Protein AF-A0A1V3XJ03-F1 (afdb_monomer_lite)

InterPro domains:
  IPR017896 4Fe-4S ferredoxin-type, iron-sulphur binding domain [PF12797] (5-24)
  IPR017896 4Fe-4S ferredoxin-type, iron-sulphur binding domain [PS51379] (4-32)

Sequence (70 aa):
MAQLAMVMNLDKCIGCHTCSVTCKQAWTNRGGMEYAWFNNVETRPGQGYPRQYQDQDRWRGGWTLNKRAG

Structure (mmCIF, N/CA/C/O backbone):
data_AF-A0A1V3XJ03-F1
#
_entry.id   AF-A0A1V3XJ03-F1
#
loop_
_atom_site.group_PDB
_atom_site.id
_atom_site.type_symbol
_atom_site.label_atom_id
_atom_site.label_alt_id
_atom_site.label_comp_id
_atom_site.label_asym_id
_atom_site.label_entity_id
_atom_site.label_seq_id
_atom_site.pdbx_PDB_ins_code
_atom_site.Cartn_x
_atom_site.Cartn_y
_atom_site.Cartn_z
_atom_site.occupancy
_atom_site.B_iso_or_equiv
_atom_site.auth_seq_id
_atom_site.auth_comp_id
_atom_site.auth_asym_id
_atom_site.auth_atom_id
_atom_site.pdbx_PDB_model_num
ATOM 1 N N . MET A 1 1 ? -21.940 17.822 -7.325 1.00 78.31 1 MET A N 1
ATOM 2 C CA . MET A 1 1 ? -20.554 17.329 -7.152 1.00 78.31 1 MET A CA 1
ATOM 3 C C . MET A 1 1 ? -20.625 15.852 -6.799 1.00 78.31 1 MET A C 1
ATOM 5 O O . MET A 1 1 ? -21.544 15.489 -6.077 1.00 78.31 1 MET A O 1
ATOM 9 N N . ALA A 1 2 ? -19.721 15.020 -7.315 1.00 92.50 2 ALA A N 1
ATOM 10 C CA . ALA A 1 2 ? -19.658 13.591 -7.001 1.00 92.50 2 ALA A CA 1
ATOM 11 C C . ALA A 1 2 ? -18.206 13.183 -6.713 1.00 92.50 2 ALA A C 1
ATOM 13 O O . ALA A 1 2 ? -17.288 13.744 -7.309 1.00 92.50 2 ALA A O 1
ATOM 14 N N . GLN A 1 3 ? -18.015 12.220 -5.811 1.00 96.06 3 GLN A N 1
ATOM 15 C CA . GLN A 1 3 ? -16.706 11.704 -5.412 1.00 96.06 3 GLN A CA 1
ATOM 16 C C . GLN A 1 3 ? -16.720 10.173 -5.428 1.00 96.06 3 GLN A C 1
ATOM 18 O O . GLN A 1 3 ? -17.667 9.548 -4.956 1.00 96.06 3 GLN A O 1
ATOM 23 N N . LEU A 1 4 ? -15.652 9.578 -5.961 1.00 96.56 4 LEU A N 1
ATOM 24 C CA . LEU A 1 4 ? -15.421 8.137 -5.892 1.00 96.56 4 LEU A CA 1
ATOM 25 C C . LEU A 1 4 ? -14.879 7.764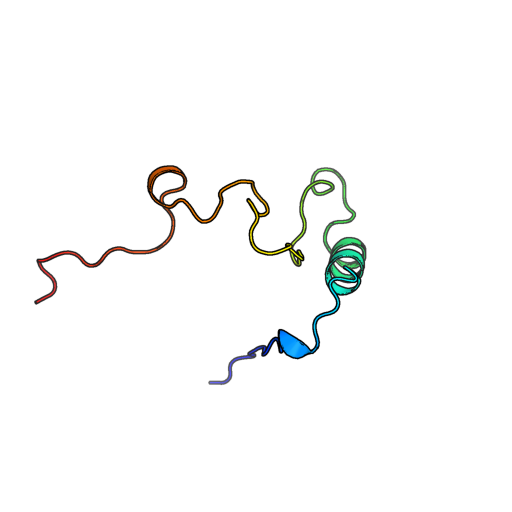 -4.504 1.00 96.56 4 LEU A C 1
ATOM 27 O O . LEU A 1 4 ? -13.993 8.441 -3.980 1.00 96.56 4 LEU A O 1
ATOM 31 N N . ALA A 1 5 ? -15.396 6.681 -3.925 1.00 96.88 5 ALA A N 1
ATOM 32 C CA . ALA A 1 5 ? -15.005 6.168 -2.612 1.00 96.88 5 ALA A CA 1
ATOM 33 C C . ALA A 1 5 ? -14.754 4.651 -2.666 1.00 96.88 5 ALA A C 1
ATOM 35 O O . ALA A 1 5 ? -15.180 3.977 -3.604 1.00 96.88 5 ALA A O 1
ATOM 36 N N . MET A 1 6 ? -14.063 4.116 -1.657 1.00 97.56 6 MET A N 1
ATOM 37 C CA . MET A 1 6 ? -13.694 2.701 -1.566 1.00 97.56 6 MET A CA 1
ATOM 38 C C . MET A 1 6 ? -13.997 2.151 -0.171 1.00 97.56 6 MET A C 1
ATOM 40 O O . MET A 1 6 ? -13.778 2.834 0.827 1.00 97.56 6 MET A O 1
ATOM 44 N N . VAL A 1 7 ? -14.448 0.897 -0.112 1.00 97.81 7 VAL A N 1
ATOM 45 C CA . VAL A 1 7 ? -14.619 0.133 1.130 1.00 97.81 7 VAL A CA 1
ATOM 46 C C . VAL A 1 7 ? -13.754 -1.124 1.062 1.00 97.81 7 VAL A C 1
ATOM 48 O O . VAL A 1 7 ? -13.796 -1.854 0.074 1.00 97.81 7 VAL A O 1
ATOM 51 N N . MET A 1 8 ? -12.986 -1.385 2.122 1.00 97.38 8 MET A N 1
ATOM 52 C CA . MET A 1 8 ? -12.170 -2.592 2.280 1.00 97.38 8 MET A CA 1
ATOM 53 C C . MET A 1 8 ? -12.715 -3.419 3.449 1.00 97.38 8 MET A C 1
ATOM 55 O O . MET A 1 8 ? -12.634 -2.990 4.596 1.00 97.38 8 MET A O 1
ATOM 59 N N . ASN A 1 9 ? -13.276 -4.599 3.164 1.00 97.81 9 ASN A N 1
ATOM 60 C CA . ASN A 1 9 ? -13.724 -5.531 4.202 1.00 97.81 9 ASN A CA 1
ATOM 61 C C . ASN A 1 9 ? -12.538 -6.384 4.679 1.00 97.81 9 ASN A C 1
ATOM 63 O O . ASN A 1 9 ? -12.062 -7.257 3.948 1.00 97.81 9 ASN A O 1
ATOM 67 N N . LEU A 1 10 ? -12.079 -6.124 5.904 1.00 97.75 10 LEU A N 1
ATOM 68 C CA . LEU A 1 10 ? -10.917 -6.792 6.486 1.00 97.75 10 LEU A CA 1
ATOM 69 C C . LEU A 1 10 ? -11.185 -8.259 6.852 1.00 97.75 10 LEU A C 1
ATOM 71 O O . LEU A 1 10 ? -10.248 -9.048 6.802 1.00 97.75 10 LEU A O 1
ATOM 75 N N . ASP A 1 11 ? -12.439 -8.657 7.084 1.00 97.94 11 ASP A N 1
ATOM 76 C CA . ASP A 1 11 ? -12.800 -10.051 7.395 1.00 97.94 11 ASP A CA 1
ATOM 77 C C . ASP A 1 11 ? -12.630 -10.982 6.187 1.00 97.94 11 ASP A C 1
ATOM 79 O O . ASP A 1 11 ? -12.466 -12.192 6.327 1.00 97.94 11 ASP A O 1
ATOM 83 N N . LYS A 1 12 ? -12.676 -10.420 4.973 1.00 97.69 12 LYS A N 1
ATOM 84 C CA . LYS A 1 12 ? -12.506 -11.165 3.714 1.00 97.69 12 LYS A CA 1
ATOM 85 C C . LYS A 1 12 ? -11.120 -10.995 3.096 1.00 97.69 12 LYS A C 1
ATOM 87 O O . LYS A 1 12 ? -10.848 -11.581 2.047 1.00 97.69 12 LYS A O 1
ATOM 92 N N . CYS A 1 13 ? -10.257 -10.178 3.695 1.00 97.94 13 CYS A N 1
ATOM 93 C CA . CYS A 1 13 ? -8.901 -9.994 3.205 1.00 97.94 13 CYS A CA 1
ATOM 94 C C . CYS A 1 13 ? -8.052 -11.215 3.571 1.00 97.94 13 CYS A C 1
ATOM 96 O O . CYS A 1 13 ? -7.855 -11.513 4.743 1.00 97.94 13 CYS A O 1
ATOM 98 N N . ILE A 1 14 ? -7.510 -11.897 2.561 1.00 98.25 14 ILE A N 1
ATOM 99 C CA . ILE A 1 14 ? -6.650 -13.078 2.754 1.00 98.25 14 ILE A CA 1
ATOM 100 C C . ILE A 1 14 ? -5.154 -12.768 2.619 1.00 98.25 14 ILE A C 1
ATOM 102 O O . ILE A 1 14 ? -4.335 -13.679 2.590 1.00 98.25 14 ILE A O 1
ATOM 106 N N . GLY A 1 15 ? -4.786 -11.493 2.461 1.00 98.00 15 GLY A N 1
ATOM 107 C CA . GLY A 1 15 ? -3.383 -11.090 2.355 1.00 98.00 15 GLY A CA 1
ATOM 108 C C . GLY A 1 15 ? -2.649 -11.634 1.122 1.00 98.00 15 GLY A C 1
ATOM 109 O O . GLY A 1 15 ? -1.449 -11.856 1.182 1.00 98.00 15 GLY A O 1
ATOM 110 N N . CYS A 1 16 ? -3.331 -11.866 -0.005 1.00 98.31 16 CYS A N 1
ATOM 111 C CA . CYS A 1 16 ? -2.723 -12.498 -1.189 1.00 98.31 16 CYS A CA 1
ATOM 112 C C . CYS A 1 16 ? -1.847 -11.572 -2.056 1.00 98.31 16 CYS A C 1
ATOM 114 O O . CYS A 1 16 ? -1.246 -12.035 -3.021 1.00 98.31 16 CYS A O 1
ATOM 116 N N . HIS A 1 17 ? -1.802 -10.267 -1.768 1.00 98.56 17 HIS A N 1
ATOM 117 C CA . HIS A 1 17 ? -1.037 -9.256 -2.519 1.00 98.56 17 HIS A CA 1
ATOM 118 C C . HIS A 1 17 ? -1.416 -9.061 -4.001 1.00 98.56 17 HIS A C 1
ATOM 120 O O . HIS A 1 17 ? -0.758 -8.292 -4.705 1.00 98.56 17 HIS A O 1
ATOM 126 N N . THR A 1 18 ? -2.499 -9.669 -4.495 1.00 98.69 18 THR A N 1
ATOM 127 C CA . THR A 1 18 ? -2.916 -9.511 -5.899 1.00 98.69 18 THR A CA 1
ATOM 128 C C . THR A 1 18 ? -3.168 -8.047 -6.270 1.00 98.69 18 THR A C 1
ATOM 130 O O . THR A 1 18 ? -2.719 -7.607 -7.325 1.00 98.69 18 THR A O 1
ATOM 133 N N . CYS A 1 19 ? -3.810 -7.265 -5.392 1.00 98.31 19 CYS A N 1
ATOM 134 C CA . CYS A 1 19 ? -4.052 -5.834 -5.615 1.00 98.31 19 CYS A CA 1
ATOM 135 C C . CYS A 1 19 ? -2.757 -5.013 -5.738 1.00 98.31 19 CYS A C 1
ATOM 137 O O . CYS A 1 19 ? -2.699 -4.054 -6.507 1.00 98.31 19 CYS A O 1
ATOM 139 N N . SER A 1 20 ? -1.705 -5.408 -5.020 1.00 98.44 20 SER A N 1
ATOM 140 C CA . SER A 1 20 ? -0.396 -4.765 -5.094 1.00 98.44 20 SER A CA 1
ATOM 141 C C . SER A 1 20 ? 0.290 -5.055 -6.421 1.00 98.44 20 SER A C 1
ATOM 143 O O . SER A 1 20 ? 0.771 -4.134 -7.081 1.00 98.44 20 SER A O 1
ATOM 145 N N . VAL A 1 21 ? 0.303 -6.322 -6.844 1.00 98.44 21 VAL A N 1
ATOM 146 C CA . VAL A 1 21 ? 0.960 -6.738 -8.089 1.00 98.44 21 VAL A CA 1
ATOM 147 C C . VAL A 1 21 ? 0.268 -6.128 -9.304 1.00 98.44 21 VAL A C 1
ATOM 149 O O . VAL A 1 21 ? 0.948 -5.584 -10.170 1.00 98.44 21 VAL A O 1
ATOM 152 N N . THR A 1 22 ? -1.065 -6.142 -9.369 1.00 98.50 22 THR A N 1
ATOM 153 C CA . THR A 1 22 ? -1.784 -5.547 -10.508 1.00 98.50 22 THR A CA 1
ATOM 154 C C . THR A 1 22 ? -1.523 -4.046 -10.612 1.00 98.50 22 THR A C 1
ATOM 156 O O . THR A 1 22 ? -1.208 -3.550 -11.693 1.00 98.50 22 THR A O 1
ATOM 159 N N . CYS A 1 23 ? -1.555 -3.327 -9.486 1.00 98.44 23 CYS A N 1
ATOM 160 C CA . CYS A 1 23 ? -1.225 -1.905 -9.445 1.00 98.44 23 CYS A CA 1
ATOM 161 C C . CYS A 1 23 ? 0.226 -1.635 -9.874 1.00 98.44 23 CYS A C 1
ATOM 163 O O . CYS A 1 23 ? 0.489 -0.685 -10.612 1.00 98.44 23 CYS A O 1
ATOM 165 N N . LYS A 1 24 ? 1.169 -2.475 -9.434 1.00 98.06 24 LYS A N 1
ATOM 166 C CA . LYS A 1 24 ? 2.587 -2.380 -9.791 1.00 98.06 24 LYS A CA 1
ATOM 167 C C . LYS A 1 24 ? 2.797 -2.498 -11.293 1.00 98.06 24 LYS A C 1
ATOM 169 O O . LYS A 1 24 ? 3.445 -1.638 -11.885 1.00 98.06 24 LYS A O 1
ATOM 174 N N . GLN A 1 25 ? 2.224 -3.538 -11.893 1.00 98.12 25 GLN A N 1
ATOM 175 C CA . GLN A 1 25 ? 2.376 -3.809 -13.320 1.00 98.12 25 GLN A CA 1
ATOM 176 C C . GLN A 1 25 ? 1.733 -2.724 -14.183 1.00 98.12 25 GLN A C 1
ATOM 178 O O . GLN A 1 25 ? 2.293 -2.363 -15.212 1.00 98.12 25 GLN A O 1
ATOM 183 N N . ALA A 1 26 ? 0.596 -2.177 -13.751 1.00 98.12 26 ALA A N 1
ATOM 184 C CA . ALA A 1 26 ? -0.081 -1.119 -14.487 1.00 98.12 26 ALA A CA 1
ATOM 185 C C . ALA A 1 26 ? 0.637 0.241 -14.390 1.00 98.12 26 ALA A C 1
ATOM 187 O O . ALA A 1 26 ? 0.644 0.984 -15.368 1.00 98.12 26 ALA A O 1
ATOM 188 N N . TRP A 1 27 ? 1.227 0.583 -13.234 1.00 98.00 27 TRP A N 1
ATOM 189 C CA . TRP A 1 27 ? 1.579 1.984 -12.942 1.00 98.00 27 TRP A CA 1
ATOM 190 C C . TRP A 1 27 ? 3.020 2.247 -12.498 1.00 98.00 27 TRP A C 1
ATOM 192 O O . TRP A 1 27 ? 3.551 3.325 -12.780 1.00 98.00 27 TRP A O 1
ATOM 202 N N . THR A 1 28 ? 3.665 1.317 -11.788 1.00 97.44 28 THR A N 1
ATOM 203 C CA . THR A 1 28 ? 4.995 1.537 -11.182 1.00 97.44 28 THR A CA 1
ATOM 204 C C . THR A 1 28 ? 6.043 0.522 -11.647 1.00 97.44 28 THR A C 1
ATOM 206 O O . THR A 1 28 ? 6.984 0.213 -10.916 1.00 97.44 28 THR A O 1
ATOM 209 N N . ASN A 1 29 ? 5.909 0.028 -12.882 1.00 95.94 29 ASN A N 1
ATOM 210 C CA . ASN A 1 29 ? 6.839 -0.904 -13.534 1.00 95.94 29 ASN A CA 1
ATOM 211 C C . ASN A 1 29 ? 8.036 -0.225 -14.238 1.00 95.94 29 ASN A C 1
ATOM 213 O O . ASN A 1 29 ? 8.877 -0.912 -14.811 1.00 95.94 29 ASN A O 1
ATOM 217 N N . ARG A 1 30 ? 8.111 1.112 -14.218 1.00 95.81 30 ARG A N 1
ATOM 218 C CA . ARG A 1 30 ? 9.180 1.895 -14.853 1.00 95.81 30 ARG A CA 1
ATOM 219 C C . ARG A 1 30 ? 10.420 2.041 -13.968 1.00 95.81 30 ARG A C 1
ATOM 221 O O . ARG A 1 30 ? 10.316 2.024 -12.740 1.00 95.81 30 ARG A O 1
ATOM 228 N N . GLY A 1 31 ? 11.550 2.306 -14.628 1.00 97.31 31 GLY A N 1
ATOM 229 C CA . GLY A 1 31 ? 12.826 2.661 -14.008 1.00 97.31 31 GLY A CA 1
ATOM 230 C C . GLY A 1 31 ? 12.691 3.719 -12.907 1.00 97.31 31 GLY A C 1
ATOM 231 O O . GLY A 1 31 ? 12.037 4.743 -13.115 1.00 97.31 31 GLY A O 1
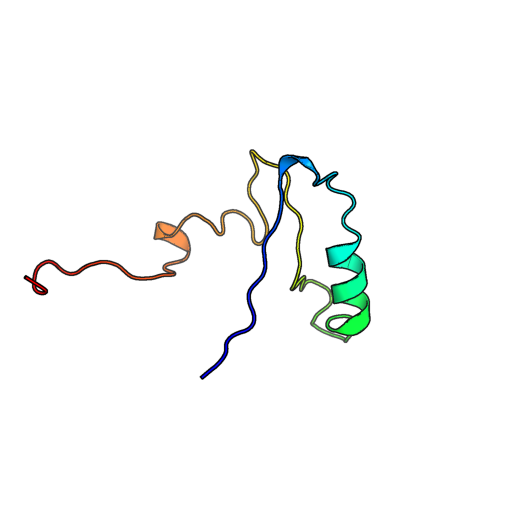ATOM 232 N N . GLY A 1 32 ? 13.293 3.481 -11.743 1.00 96.56 32 GLY A N 1
ATOM 233 C CA . GLY A 1 32 ? 13.289 4.392 -10.590 1.00 96.56 32 GLY A CA 1
ATOM 234 C C . GLY A 1 32 ? 12.026 4.344 -9.721 1.00 96.56 32 GLY A C 1
ATOM 235 O O . GLY A 1 32 ? 11.950 5.060 -8.723 1.00 96.56 32 GLY A O 1
ATOM 236 N N . MET A 1 33 ? 11.034 3.525 -10.077 1.00 97.56 33 MET A N 1
ATOM 237 C CA . MET A 1 33 ? 9.801 3.317 -9.304 1.00 97.56 33 MET A CA 1
ATOM 238 C C . MET A 1 33 ? 9.672 1.875 -8.807 1.00 97.56 33 MET A C 1
ATOM 240 O O . MET A 1 33 ? 8.622 1.491 -8.296 1.00 97.56 33 MET A O 1
ATOM 244 N N . GLU A 1 34 ? 10.717 1.057 -8.933 1.00 96.94 34 GLU A N 1
ATOM 245 C CA . GLU A 1 34 ? 10.734 -0.371 -8.604 1.00 96.94 34 GLU A CA 1
ATOM 246 C C . GLU A 1 34 ? 10.406 -0.606 -7.132 1.00 96.94 34 GLU A C 1
ATOM 248 O O . GLU A 1 34 ? 9.659 -1.529 -6.813 1.00 96.94 34 GLU A O 1
ATOM 253 N N . TYR A 1 35 ? 10.863 0.281 -6.249 1.00 96.44 35 TYR A N 1
ATOM 254 C CA . TYR A 1 35 ? 10.556 0.214 -4.825 1.00 96.44 35 TYR A CA 1
ATOM 255 C C . TYR A 1 35 ? 9.127 0.656 -4.496 1.00 96.44 35 TYR A C 1
ATOM 257 O O . TYR A 1 35 ? 8.620 0.262 -3.454 1.00 96.44 35 TYR A O 1
ATOM 265 N N . ALA A 1 36 ? 8.475 1.449 -5.351 1.00 97.62 36 ALA A N 1
ATOM 266 C CA . ALA A 1 36 ? 7.194 2.076 -5.051 1.00 97.62 36 ALA A CA 1
ATOM 267 C C . ALA A 1 36 ? 6.005 1.121 -5.260 1.00 97.62 36 ALA A C 1
ATOM 269 O O . ALA A 1 36 ? 5.804 0.563 -6.350 1.00 97.62 36 ALA A O 1
ATOM 270 N N . TRP A 1 37 ? 5.175 1.016 -4.221 1.00 97.94 37 TRP A N 1
ATOM 271 C CA . TRP A 1 37 ? 3.922 0.261 -4.194 1.00 97.94 37 TRP A CA 1
ATOM 272 C C . TRP A 1 37 ? 2.773 1.196 -3.820 1.00 97.94 37 TRP A C 1
ATOM 274 O O . TRP A 1 37 ? 2.584 1.499 -2.648 1.00 97.94 37 TRP A O 1
ATOM 284 N N . PHE A 1 38 ? 2.010 1.671 -4.810 1.00 98.00 38 PHE A N 1
ATOM 285 C CA . PHE A 1 38 ? 0.865 2.558 -4.550 1.00 98.00 38 PHE A CA 1
ATOM 286 C C . PHE A 1 38 ? -0.268 1.853 -3.797 1.00 98.00 38 PHE A C 1
ATOM 288 O O . PHE A 1 38 ? -0.941 2.471 -2.982 1.00 98.00 38 PHE A O 1
ATOM 295 N N . ASN A 1 39 ? -0.470 0.561 -4.068 1.00 98.19 39 ASN A N 1
ATOM 296 C CA . ASN A 1 39 ? -1.350 -0.309 -3.298 1.00 98.19 39 ASN A CA 1
ATOM 297 C C . ASN A 1 39 ? -0.477 -1.365 -2.610 1.00 98.19 39 ASN A C 1
ATOM 299 O O . ASN A 1 39 ? 0.132 -2.194 -3.290 1.00 98.19 39 ASN A O 1
ATOM 303 N N . ASN A 1 40 ? -0.384 -1.335 -1.283 1.00 98.19 40 ASN A N 1
ATOM 304 C CA . ASN A 1 40 ? 0.397 -2.282 -0.492 1.00 98.19 40 ASN A CA 1
ATOM 305 C C . ASN A 1 40 ? -0.479 -2.989 0.552 1.00 98.19 40 ASN A C 1
ATOM 307 O O . ASN A 1 40 ? -1.458 -2.438 1.047 1.00 98.19 40 ASN A O 1
ATOM 311 N N . VAL A 1 41 ? -0.104 -4.223 0.885 1.00 98.50 41 VAL A N 1
ATOM 312 C CA . VAL A 1 41 ? -0.758 -5.041 1.913 1.00 98.50 41 VAL A CA 1
ATOM 313 C C . VAL A 1 41 ? 0.248 -5.288 3.031 1.00 98.50 41 VAL A C 1
ATOM 315 O O . VAL A 1 41 ? 1.397 -5.639 2.765 1.00 98.50 41 VAL A O 1
ATOM 318 N N . GLU A 1 42 ? -0.180 -5.098 4.278 1.00 98.31 42 GLU A N 1
ATOM 319 C CA . GLU A 1 42 ? 0.662 -5.223 5.468 1.00 98.31 42 GLU A CA 1
ATOM 320 C C . GLU A 1 42 ? 0.006 -6.136 6.501 1.00 98.31 42 GLU A C 1
ATOM 322 O O . GLU A 1 42 ? -1.166 -5.960 6.840 1.00 98.31 42 GLU A O 1
ATOM 327 N N . THR A 1 43 ? 0.779 -7.063 7.064 1.00 97.81 43 THR A N 1
ATOM 328 C CA . THR A 1 43 ? 0.338 -7.866 8.209 1.00 97.81 43 THR A CA 1
ATOM 329 C C . THR A 1 43 ? 0.317 -7.021 9.479 1.00 97.81 43 THR A C 1
ATOM 331 O O . THR A 1 43 ? 1.228 -6.225 9.731 1.00 97.81 43 THR A O 1
ATOM 334 N N . ARG A 1 44 ? -0.714 -7.220 10.308 1.00 96.25 44 ARG A N 1
ATOM 335 C CA . ARG A 1 44 ? -0.853 -6.575 11.616 1.00 96.25 44 ARG A CA 1
ATOM 336 C C . ARG A 1 44 ? -0.845 -7.613 12.743 1.00 96.25 44 ARG A C 1
ATOM 338 O O . ARG A 1 44 ? -1.496 -8.643 12.591 1.00 96.25 44 ARG A O 1
ATOM 345 N N . PRO A 1 45 ? -0.153 -7.341 13.866 1.00 96.50 45 PRO A N 1
ATOM 346 C CA . PRO A 1 45 ? 0.714 -6.179 14.126 1.00 96.50 45 PRO A CA 1
ATOM 347 C C . PRO A 1 45 ? 2.012 -6.199 13.287 1.00 96.50 45 PRO A C 1
ATOM 349 O O . PRO A 1 45 ? 2.544 -7.261 12.985 1.00 96.50 45 PRO A O 1
ATOM 352 N N . GLY A 1 46 ? 2.525 -5.024 12.894 1.00 95.38 46 GLY A N 1
ATOM 353 C CA . GLY A 1 46 ? 3.680 -4.907 11.993 1.00 95.38 46 GLY A CA 1
ATOM 354 C C . GLY A 1 46 ? 4.193 -3.470 11.835 1.00 95.38 46 GLY A C 1
ATOM 355 O O . GLY A 1 46 ? 3.549 -2.525 12.283 1.00 95.38 46 GLY A O 1
ATOM 356 N N . GLN A 1 47 ? 5.367 -3.305 11.213 1.00 96.75 47 GLN A N 1
ATOM 357 C CA . GLN A 1 47 ? 6.038 -2.000 11.043 1.00 96.75 47 GLN A CA 1
ATOM 358 C C . GLN A 1 47 ? 5.583 -1.224 9.792 1.00 96.75 47 GLN A C 1
ATOM 360 O O . GLN A 1 47 ? 5.875 -0.037 9.681 1.00 96.75 47 GLN A O 1
ATOM 365 N N . GLY A 1 48 ? 4.906 -1.888 8.855 1.00 96.75 48 GLY A N 1
ATOM 366 C CA . GLY A 1 48 ? 4.400 -1.301 7.615 1.00 96.75 48 GLY A CA 1
ATOM 367 C C . GLY A 1 48 ? 5.453 -0.876 6.586 1.00 96.75 48 GLY A C 1
ATOM 368 O O . GLY A 1 48 ? 6.647 -1.169 6.728 1.00 96.75 48 GLY A O 1
ATOM 369 N N . TYR A 1 49 ? 4.986 -0.204 5.532 1.00 97.06 49 TYR A N 1
ATOM 370 C CA . TYR A 1 49 ? 5.775 0.295 4.411 1.00 97.06 49 TYR A CA 1
ATOM 371 C C . TYR A 1 49 ? 5.409 1.760 4.077 1.00 97.06 49 TYR A C 1
ATOM 373 O O . TYR A 1 49 ? 4.266 2.034 3.722 1.00 97.06 49 TYR A O 1
ATOM 381 N N . PRO A 1 50 ? 6.370 2.703 4.108 1.00 96.44 50 PRO A N 1
ATOM 382 C CA . PRO A 1 50 ? 7.720 2.574 4.654 1.00 96.44 50 PRO A CA 1
ATOM 383 C C . PRO A 1 50 ? 7.711 2.189 6.141 1.00 96.44 50 PRO A C 1
ATOM 385 O O . PRO A 1 50 ? 6.729 2.403 6.851 1.00 96.44 50 PRO A O 1
ATOM 388 N N . ARG A 1 51 ? 8.809 1.606 6.632 1.00 96.75 51 ARG A N 1
ATOM 389 C CA . ARG A 1 51 ? 8.877 1.148 8.029 1.00 96.75 51 ARG A CA 1
ATOM 390 C C . ARG A 1 51 ? 8.593 2.304 8.989 1.00 96.75 51 ARG A C 1
ATOM 392 O O . ARG A 1 51 ? 9.228 3.353 8.900 1.00 96.75 51 ARG A O 1
ATOM 399 N N . GLN A 1 52 ? 7.692 2.054 9.936 1.00 96.88 52 GLN A N 1
ATOM 400 C CA . GLN A 1 52 ? 7.253 2.981 10.980 1.00 96.88 52 GLN A CA 1
ATOM 401 C C . GLN A 1 52 ? 6.528 4.222 10.449 1.00 96.88 52 GLN A C 1
ATOM 403 O O . GLN A 1 52 ? 6.534 5.244 11.124 1.00 96.88 52 GLN A O 1
ATOM 408 N N . TYR A 1 53 ? 5.879 4.164 9.280 1.00 96.44 53 TYR A N 1
ATOM 409 C CA . TYR A 1 53 ? 5.166 5.325 8.719 1.00 96.44 53 TYR A CA 1
ATOM 410 C C . TYR A 1 53 ? 4.064 5.897 9.637 1.00 96.44 53 TYR A C 1
ATOM 412 O O . TYR A 1 53 ? 3.650 7.040 9.464 1.00 96.44 53 TYR A O 1
ATOM 420 N N . GLN A 1 54 ? 3.581 5.116 10.610 1.00 96.56 54 GLN A N 1
ATOM 421 C CA . GLN A 1 54 ? 2.574 5.553 11.580 1.00 96.56 54 GLN A CA 1
ATOM 422 C C . GLN A 1 54 ? 3.127 6.485 12.673 1.00 96.56 54 GLN A C 1
ATOM 424 O O . GLN A 1 54 ? 2.339 7.201 13.285 1.00 96.56 54 GLN A O 1
ATOM 429 N N . ASP A 1 55 ? 4.445 6.530 12.890 1.00 97.00 55 ASP A N 1
ATOM 430 C CA . ASP A 1 55 ? 5.096 7.408 13.873 1.00 97.00 55 ASP A CA 1
ATOM 431 C C . ASP A 1 55 ? 5.156 8.863 13.367 1.00 97.00 55 ASP A C 1
ATOM 433 O O . ASP A 1 55 ? 6.033 9.237 12.585 1.00 97.00 55 ASP A O 1
ATOM 437 N N . GLN A 1 56 ? 4.214 9.701 13.808 1.00 96.38 56 GLN A N 1
ATOM 438 C CA . GLN A 1 56 ? 4.165 11.102 13.378 1.00 96.38 56 GLN A CA 1
ATOM 439 C C . GLN A 1 56 ? 5.156 12.015 14.115 1.00 96.38 56 GLN A C 1
ATOM 441 O O . GLN A 1 56 ? 5.422 13.105 13.609 1.00 96.38 56 GLN A O 1
ATOM 446 N N . ASP A 1 57 ? 5.778 11.582 15.216 1.00 95.50 57 ASP A N 1
ATOM 447 C CA . ASP A 1 57 ? 6.865 12.345 15.851 1.00 95.50 57 ASP A CA 1
ATOM 448 C C . ASP A 1 57 ? 8.115 12.323 14.959 1.00 95.50 57 ASP A C 1
ATOM 450 O O . ASP A 1 57 ? 8.820 13.329 14.798 1.00 95.50 57 ASP A O 1
ATOM 454 N N . ARG A 1 58 ? 8.340 11.182 14.300 1.00 95.81 58 ARG A N 1
ATOM 455 C CA . ARG A 1 58 ? 9.385 11.005 13.292 1.00 95.81 58 ARG A CA 1
ATOM 456 C C . ARG A 1 58 ? 9.010 11.595 11.933 1.00 95.81 58 ARG A C 1
ATOM 458 O O . ARG A 1 58 ? 9.811 12.331 11.357 1.00 95.81 58 ARG A O 1
ATOM 465 N N . TRP A 1 59 ? 7.843 11.238 11.390 1.00 95.81 59 TRP A N 1
ATOM 466 C CA . TRP A 1 59 ? 7.486 11.528 9.990 1.00 95.81 59 TRP A CA 1
ATOM 467 C C . TRP A 1 59 ? 6.753 12.853 9.779 1.00 95.81 59 TRP A C 1
ATOM 469 O O . TRP A 1 59 ? 6.709 13.337 8.650 1.00 95.81 59 TRP A O 1
ATOM 479 N N . ARG A 1 60 ? 6.235 13.466 10.852 1.00 95.31 60 ARG A N 1
ATOM 480 C CA . ARG A 1 60 ? 5.644 14.814 10.857 1.00 95.31 60 ARG A CA 1
ATOM 481 C C . ARG A 1 60 ? 4.558 15.029 9.789 1.00 95.31 60 ARG A C 1
ATOM 483 O O . ARG A 1 60 ? 4.493 16.096 9.181 1.00 95.31 60 ARG A O 1
ATOM 490 N N . GLY A 1 61 ? 3.722 14.017 9.547 1.00 93.50 61 GLY A N 1
ATOM 491 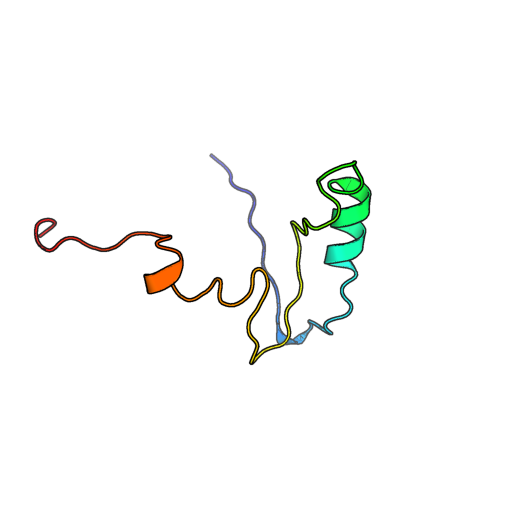C CA . GLY A 1 61 ? 2.569 14.095 8.649 1.00 93.50 61 GLY A CA 1
ATOM 492 C C . GLY A 1 61 ? 1.270 14.489 9.363 1.00 93.50 61 GLY A C 1
ATOM 493 O O . GLY A 1 61 ? 1.182 14.501 10.589 1.00 93.50 61 GLY A O 1
ATOM 494 N N . GLY A 1 62 ? 0.225 14.777 8.582 1.00 94.00 62 GLY A N 1
ATOM 495 C CA . GLY A 1 62 ? -1.109 15.096 9.103 1.00 94.00 62 GLY A CA 1
ATOM 496 C C . GLY A 1 62 ? -1.250 16.524 9.644 1.00 94.00 62 GLY A C 1
ATOM 497 O O . GLY A 1 62 ? -0.535 17.433 9.2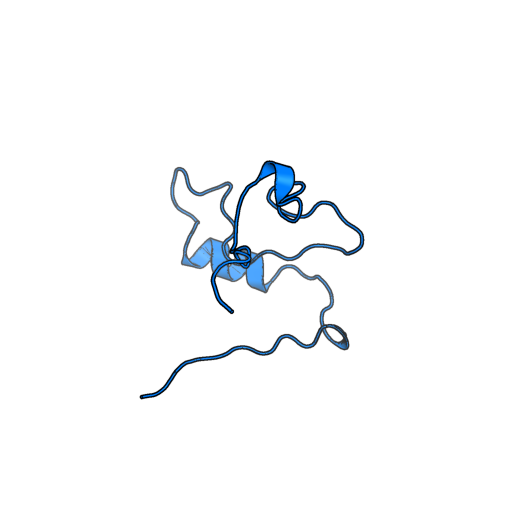31 1.00 94.00 62 GLY A O 1
ATOM 498 N N . TRP A 1 63 ? -2.220 16.721 10.541 1.00 93.00 63 TRP A N 1
ATOM 499 C CA . TRP A 1 63 ? -2.590 18.023 11.107 1.00 93.00 63 TRP A CA 1
ATOM 500 C C . TRP A 1 63 ? -2.747 17.916 12.625 1.00 93.00 63 TRP A C 1
ATOM 502 O O . TRP A 1 63 ? -3.215 16.894 13.127 1.00 93.00 63 TRP A O 1
ATOM 512 N N . THR A 1 64 ? -2.416 18.983 13.355 1.00 91.25 64 THR A N 1
ATOM 513 C CA . THR A 1 64 ? -2.686 19.109 14.794 1.00 91.25 64 THR A CA 1
ATOM 514 C C . THR A 1 64 ? -3.608 20.298 15.055 1.00 91.25 64 THR A C 1
ATOM 516 O O . THR A 1 64 ? -3.533 21.329 14.384 1.00 91.25 64 THR A O 1
ATOM 519 N N . LEU A 1 65 ? -4.516 20.157 16.024 1.00 91.69 65 LEU A N 1
ATOM 520 C CA . LEU A 1 65 ? -5.400 21.250 16.421 1.00 91.69 65 LEU A CA 1
ATOM 521 C C . LEU A 1 65 ? -4.624 22.250 17.288 1.00 91.69 65 LEU A C 1
ATOM 523 O O . LEU A 1 65 ? -4.131 21.904 18.361 1.00 91.69 65 LEU A O 1
ATOM 527 N N . ASN A 1 66 ? -4.552 23.508 16.853 1.00 87.44 66 ASN A N 1
ATOM 528 C CA . ASN A 1 66 ? -3.971 24.580 17.658 1.00 87.44 66 ASN A CA 1
ATOM 529 C C . ASN A 1 66 ? -4.994 25.121 18.667 1.00 87.44 66 ASN A C 1
ATOM 531 O O . ASN A 1 66 ? -6.139 25.395 18.317 1.00 87.44 66 ASN A O 1
ATOM 535 N N . LYS A 1 67 ? -4.552 25.391 19.903 1.00 76.50 67 LYS A N 1
ATOM 536 C CA . LYS A 1 67 ? -5.387 25.908 21.012 1.00 76.50 67 LYS A CA 1
ATOM 537 C C . LYS A 1 67 ? -5.990 27.314 20.797 1.00 76.50 67 LYS A C 1
ATOM 539 O O . LYS A 1 67 ? -6.630 27.830 21.699 1.00 76.50 67 LYS A O 1
ATOM 544 N N . ARG A 1 68 ? -5.763 27.950 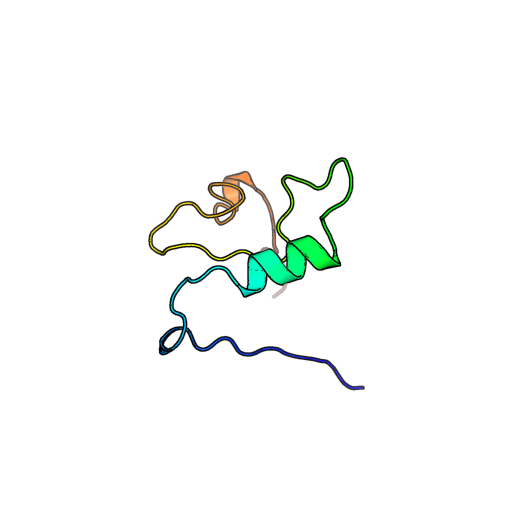19.643 1.00 68.69 68 ARG A N 1
ATOM 545 C CA . ARG A 1 68 ? -6.307 29.276 19.275 1.00 68.69 68 ARG A CA 1
ATOM 546 C C . ARG A 1 68 ? -7.550 29.196 18.379 1.00 68.69 68 ARG A C 1
ATOM 548 O O . ARG A 1 68 ? -8.041 30.228 17.946 1.00 68.69 68 ARG A O 1
ATOM 555 N N . ALA A 1 69 ? -8.000 27.988 18.047 1.00 63.44 69 ALA A N 1
ATOM 556 C CA . ALA A 1 69 ? -9.161 27.745 17.191 1.00 63.44 69 ALA A CA 1
ATOM 557 C C . ALA A 1 69 ? -10.470 27.562 17.992 1.00 63.44 69 ALA A C 1
ATOM 559 O O . ALA A 1 69 ? -11.360 26.844 17.541 1.00 63.44 69 ALA A O 1
ATOM 560 N N . GLY A 1 70 ? -10.562 28.169 19.180 1.00 55.06 70 GLY A N 1
ATOM 561 C CA . GLY A 1 70 ? -11.743 28.183 20.045 1.00 55.06 70 GLY A CA 1
ATOM 562 C C . GLY A 1 70 ? -12.023 29.588 20.544 1.00 55.06 70 GLY A 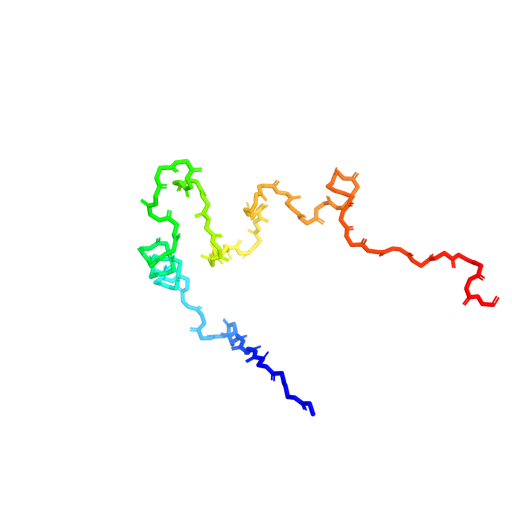C 1
ATOM 563 O O . GLY A 1 70 ? -11.028 30.314 20.775 1.00 55.06 70 GLY A O 1
#

Secondary structure (DSSP, 8-state):
---------GGG-----HHHHHHHHHHS-STT-TT--SS----SSS-TTTTTTT-HHHH--S----TT--

pLDDT: mean 94.7, std 7.89, range [55.06, 98.69]

Organism: Mycobacterium kansasii (NCBI:txid1768)

Foldseek 3Di:
DDDDDDDDDPVPDPQPCPVQVVCCVVPQVDPPSNLPGPDDDDDPPDQDPVGVPVPCVVVVDDDDDDPVPD

Radius of gyration: 16.61 Å; chains: 1; bounding box: 34×42×36 Å